Protein AF-A0A6B3G2I2-F1 (afdb_monomer_lite)

Foldseek 3Di:
DLVVLVVLLVVLVVVQVCCVPPPNHDDPVVSFVVVCVSVVVCVVVVNDPVSADPGPVRSVVVVVCCVPPPDDCDPVNCVVPPPVDDDQFDPDDDPVVSVVSNVVD

Structure (mmCIF, N/CA/C/O backbone):
data_AF-A0A6B3G2I2-F1
#
_entry.id   AF-A0A6B3G2I2-F1
#
loop_
_atom_site.group_PDB
_atom_site.id
_atom_site.type_symbol
_atom_site.label_atom_id
_atom_site.label_alt_id
_atom_site.label_comp_id
_atom_site.label_asym_id
_atom_site.label_entity_id
_atom_site.label_seq_id
_atom_site.pdbx_PDB_ins_code
_atom_site.Cartn_x
_atom_site.Cartn_y
_atom_site.Cartn_z
_atom_site.occupancy
_atom_site.B_iso_or_equiv
_atom_site.auth_seq_id
_atom_site.auth_comp_id
_atom_site.auth_asym_id
_atom_site.auth_atom_id
_atom_site.pdbx_PDB_model_num
ATOM 1 N N . PRO A 1 1 ? -8.780 -16.144 2.449 1.00 63.97 1 PRO A N 1
ATOM 2 C CA . PRO A 1 1 ? -7.598 -16.431 3.305 1.00 63.97 1 PRO A CA 1
ATOM 3 C C . PRO A 1 1 ? -6.945 -15.122 3.771 1.00 63.97 1 PRO A C 1
ATOM 5 O O . PRO A 1 1 ? -7.018 -14.152 3.022 1.00 63.97 1 PRO A O 1
ATOM 8 N N . ALA A 1 2 ? -6.319 -15.090 4.954 1.00 80.81 2 ALA A N 1
ATOM 9 C CA . ALA A 1 2 ? -5.791 -13.864 5.580 1.00 80.81 2 ALA A CA 1
ATOM 10 C C . ALA A 1 2 ? -4.870 -13.033 4.661 1.00 80.81 2 ALA A C 1
ATOM 12 O O . ALA A 1 2 ? -5.027 -11.820 4.562 1.00 80.81 2 ALA A O 1
ATOM 13 N N . ASN A 1 3 ? -3.996 -13.685 3.886 1.00 88.56 3 ASN A N 1
ATOM 14 C CA . ASN A 1 3 ? -3.090 -13.000 2.952 1.00 88.56 3 ASN A CA 1
ATOM 15 C C . ASN A 1 3 ? -3.836 -12.248 1.837 1.00 88.56 3 ASN A C 1
ATOM 17 O O . ASN A 1 3 ? -3.409 -11.180 1.414 1.00 88.56 3 ASN A O 1
ATOM 21 N N . TYR A 1 4 ? -4.967 -12.785 1.368 1.00 90.44 4 TYR A N 1
ATOM 22 C CA . TYR A 1 4 ? -5.781 -12.132 0.341 1.00 90.44 4 TYR A CA 1
ATOM 23 C C . TYR A 1 4 ? -6.481 -10.880 0.889 1.00 90.44 4 TYR A C 1
ATOM 25 O O . TYR A 1 4 ? -6.513 -9.847 0.223 1.00 90.44 4 TYR A O 1
ATOM 33 N N . ALA A 1 5 ? -6.968 -10.946 2.132 1.00 93.25 5 ALA A N 1
ATOM 34 C CA . ALA A 1 5 ? -7.527 -9.786 2.822 1.00 93.25 5 ALA A CA 1
ATOM 35 C C . ALA A 1 5 ? -6.460 -8.709 3.073 1.00 93.25 5 ALA A C 1
ATOM 37 O O . ALA A 1 5 ? -6.727 -7.532 2.854 1.00 93.25 5 ALA A O 1
ATOM 38 N N . TRP A 1 6 ? -5.233 -9.106 3.428 1.00 94.94 6 TRP A N 1
ATOM 39 C CA . TRP A 1 6 ? -4.111 -8.177 3.573 1.00 94.94 6 TRP A CA 1
ATOM 40 C C . TRP A 1 6 ? -3.794 -7.430 2.273 1.00 94.94 6 TRP A C 1
ATOM 42 O O . TRP A 1 6 ? -3.680 -6.207 2.290 1.00 94.94 6 TRP A O 1
ATOM 52 N N . VAL A 1 7 ? -3.721 -8.127 1.133 1.00 94.69 7 VAL A N 1
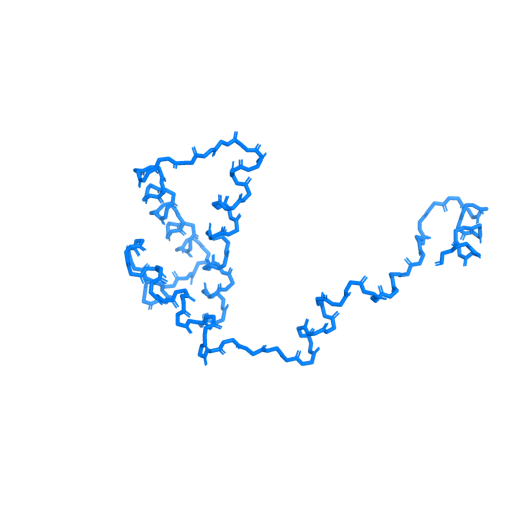ATOM 53 C CA . VAL A 1 7 ? -3.499 -7.476 -0.172 1.00 94.69 7 VAL A CA 1
ATOM 54 C C . VAL A 1 7 ? -4.563 -6.403 -0.423 1.00 94.69 7 VAL A C 1
ATOM 56 O O . VAL A 1 7 ? -4.224 -5.261 -0.733 1.00 94.69 7 VAL A O 1
ATOM 59 N N . HIS A 1 8 ? -5.839 -6.720 -0.197 1.00 96.25 8 HIS A N 1
ATOM 60 C CA . HIS A 1 8 ? -6.924 -5.739 -0.305 1.00 96.25 8 HIS A CA 1
ATOM 61 C C . HIS A 1 8 ? -6.783 -4.583 0.696 1.00 96.25 8 HIS A C 1
ATOM 63 O O . HIS A 1 8 ? -6.984 -3.421 0.338 1.00 96.25 8 HIS A O 1
ATOM 69 N N . ALA A 1 9 ? -6.388 -4.875 1.937 1.00 96.38 9 ALA A N 1
ATOM 70 C CA . ALA A 1 9 ? -6.175 -3.885 2.989 1.00 96.38 9 ALA A CA 1
ATOM 71 C C . ALA A 1 9 ? -5.092 -2.859 2.619 1.00 96.38 9 ALA A C 1
ATOM 73 O O . ALA A 1 9 ? -5.276 -1.673 2.887 1.00 96.38 9 ALA A O 1
ATOM 74 N N . THR A 1 10 ? -4.004 -3.278 1.955 1.00 95.94 10 THR A N 1
ATOM 75 C CA . THR A 1 10 ? -2.931 -2.363 1.514 1.00 95.94 10 THR A CA 1
ATOM 76 C C . THR A 1 10 ? -3.392 -1.326 0.487 1.00 95.94 10 THR A C 1
ATOM 78 O O . THR A 1 10 ? -2.830 -0.232 0.423 1.00 95.94 10 THR A O 1
ATOM 81 N N . GLY A 1 11 ? -4.442 -1.618 -0.286 1.00 96.06 11 GLY A N 1
ATOM 82 C CA . GLY A 1 11 ? -4.936 -0.703 -1.312 1.00 96.06 11 GLY A CA 1
ATOM 83 C C . GLY A 1 11 ? -5.570 0.573 -0.748 1.00 96.06 11 GLY A C 1
ATOM 84 O O . GLY A 1 11 ? -5.455 1.627 -1.369 1.00 96.06 11 GLY A O 1
ATOM 85 N N . PHE A 1 12 ? -6.159 0.527 0.451 1.00 96.25 12 PHE A N 1
ATOM 86 C CA . PHE A 1 12 ? -6.766 1.701 1.086 1.00 96.25 12 PHE A CA 1
ATOM 87 C C . PHE A 1 12 ? -5.752 2.826 1.400 1.00 96.25 12 PHE A C 1
AT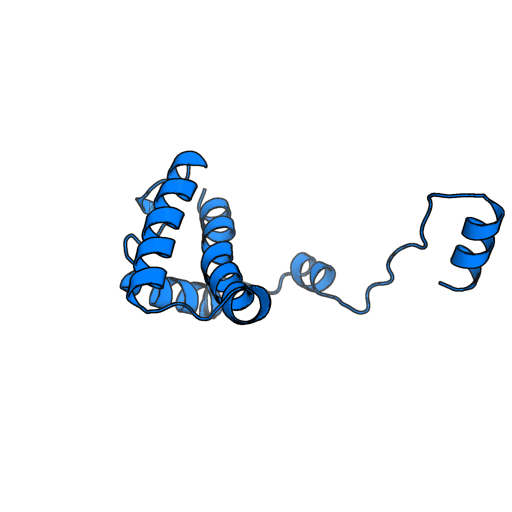OM 89 O O . PHE A 1 12 ? -5.941 3.944 0.906 1.00 96.25 12 PHE A O 1
ATOM 96 N N . PRO A 1 13 ? -4.651 2.587 2.149 1.00 95.38 13 PRO A N 1
ATOM 97 C CA . PRO A 1 13 ? -3.647 3.619 2.402 1.00 95.38 13 PRO A CA 1
ATOM 98 C C . PRO A 1 13 ? -2.919 4.054 1.124 1.00 95.38 13 PRO A C 1
ATOM 100 O O . PRO A 1 13 ? -2.589 5.233 0.995 1.00 95.38 13 PRO A O 1
ATOM 103 N N . VAL A 1 14 ? -2.722 3.153 0.150 1.00 95.31 14 VAL A N 1
ATOM 104 C CA . VAL A 1 14 ? -2.165 3.509 -1.168 1.00 95.31 14 VAL A CA 1
ATOM 105 C C . VAL A 1 14 ? -3.086 4.481 -1.904 1.00 95.31 14 VAL A C 1
ATOM 107 O O . VAL A 1 14 ? -2.619 5.506 -2.398 1.00 95.31 14 VAL A O 1
ATOM 110 N N . TYR A 1 15 ? -4.394 4.216 -1.933 1.00 94.06 15 TYR A N 1
ATOM 111 C CA . TYR A 1 15 ? -5.369 5.103 -2.563 1.00 94.06 15 TYR A CA 1
ATOM 112 C C . TYR A 1 15 ? -5.423 6.463 -1.865 1.00 94.06 15 TYR A C 1
ATOM 114 O O . TYR A 1 15 ? -5.389 7.501 -2.526 1.00 94.06 15 TYR A O 1
ATOM 122 N N . GLN A 1 16 ? -5.438 6.477 -0.528 1.00 93.44 16 GLN A N 1
ATOM 123 C CA . GLN A 1 16 ? -5.390 7.717 0.242 1.00 93.44 16 GLN A CA 1
ATOM 124 C C . GLN A 1 16 ? -4.123 8.527 -0.073 1.00 93.44 16 GLN A C 1
ATOM 126 O O . GLN A 1 16 ? -4.197 9.747 -0.240 1.00 93.44 16 GLN A O 1
ATOM 131 N N . HIS A 1 17 ? -2.966 7.866 -0.160 1.00 94.19 17 HIS A N 1
ATOM 132 C CA . HIS A 1 17 ? -1.703 8.509 -0.500 1.00 94.19 17 HIS A CA 1
ATOM 133 C C . HIS A 1 17 ? -1.739 9.077 -1.924 1.00 94.19 17 HIS A C 1
ATOM 135 O O . HIS A 1 17 ? -1.491 10.266 -2.111 1.00 94.19 17 HIS A O 1
ATOM 141 N N . ALA A 1 18 ? -2.133 8.271 -2.911 1.00 94.75 18 ALA A N 1
ATOM 142 C CA . ALA A 1 18 ? -2.221 8.674 -4.311 1.00 94.75 18 ALA A CA 1
ATOM 143 C C . ALA A 1 18 ? -3.200 9.838 -4.525 1.00 94.75 18 ALA A C 1
ATOM 145 O O . ALA A 1 18 ? -2.883 10.784 -5.245 1.00 94.75 18 ALA A O 1
ATOM 146 N N . ALA A 1 19 ? -4.356 9.826 -3.854 1.00 94.31 19 ALA A N 1
ATOM 147 C CA . ALA A 1 19 ? -5.357 10.881 -3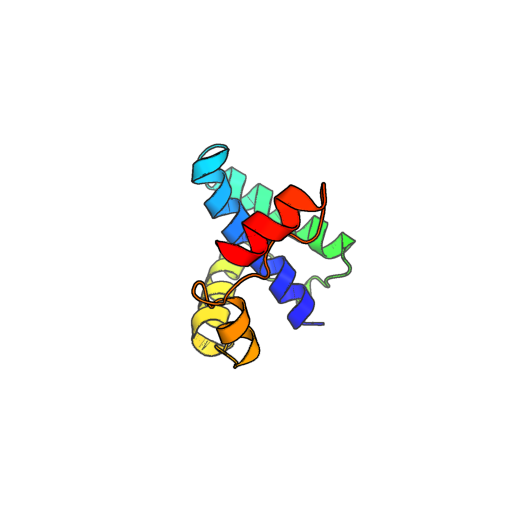.972 1.00 94.31 19 ALA A CA 1
ATOM 148 C C . ALA A 1 19 ? -4.806 12.266 -3.600 1.00 94.31 19 ALA A C 1
ATOM 150 O O . ALA A 1 19 ? -5.193 13.250 -4.227 1.00 94.31 19 ALA A O 1
ATOM 151 N N . ARG A 1 20 ? -3.866 12.356 -2.647 1.00 93.00 20 ARG A N 1
ATOM 152 C CA . ARG A 1 20 ? -3.227 13.630 -2.262 1.00 93.00 20 ARG A CA 1
ATOM 153 C C . ARG A 1 20 ? -2.421 14.259 -3.399 1.00 93.00 20 ARG A C 1
ATOM 155 O O . ARG A 1 20 ? -2.349 15.481 -3.456 1.00 93.00 20 ARG A O 1
ATOM 162 N N . TYR A 1 21 ? -1.844 13.442 -4.279 1.00 95.19 21 TYR A N 1
ATOM 163 C CA . TYR A 1 21 ? -0.989 13.902 -5.378 1.00 95.19 21 TYR A CA 1
ATOM 164 C C . TYR A 1 21 ? -1.717 13.964 -6.721 1.00 95.19 21 TYR A C 1
ATOM 166 O O . TYR A 1 21 ? -1.421 14.833 -7.533 1.00 95.19 21 TYR A O 1
ATOM 174 N N . LEU A 1 22 ? -2.651 13.042 -6.961 1.00 95.81 22 LEU A N 1
ATOM 175 C CA . LEU A 1 22 ? -3.253 12.833 -8.279 1.00 95.81 22 LEU A CA 1
ATOM 176 C C . LEU A 1 22 ? -4.688 13.358 -8.394 1.00 95.81 22 LEU A C 1
ATOM 178 O O . LEU A 1 22 ? -5.191 13.484 -9.507 1.00 95.81 22 LEU A O 1
ATOM 182 N N . ILE A 1 23 ? -5.369 13.631 -7.273 1.00 92.12 23 ILE A N 1
ATOM 183 C CA . ILE A 1 23 ? -6.788 14.021 -7.271 1.00 92.12 23 ILE A CA 1
ATOM 184 C C . ILE A 1 23 ? -7.014 15.250 -6.383 1.00 92.12 23 ILE A C 1
ATOM 186 O O . ILE A 1 23 ? -7.101 16.371 -6.875 1.00 92.12 23 ILE A O 1
ATOM 190 N N . ARG A 1 24 ? -7.164 15.038 -5.072 1.00 91.25 24 ARG A N 1
ATOM 191 C CA . ARG A 1 24 ? -7.300 16.060 -4.030 1.00 91.25 24 ARG A CA 1
ATOM 192 C C . ARG A 1 24 ? -7.174 15.422 -2.640 1.00 91.25 24 ARG A C 1
ATOM 194 O O . ARG A 1 24 ? -7.559 14.261 -2.470 1.00 91.25 24 ARG A O 1
ATOM 201 N N . PRO A 1 25 ? -6.742 16.180 -1.618 1.00 91.81 25 PRO A N 1
ATOM 202 C CA . PRO A 1 25 ? -6.843 15.749 -0.228 1.00 91.81 25 PRO A CA 1
ATOM 203 C C . PRO A 1 25 ? -8.294 15.432 0.168 1.00 91.81 25 PRO A C 1
ATOM 205 O O . PRO A 1 25 ? -9.220 16.158 -0.200 1.00 91.81 25 PRO A O 1
ATOM 208 N N . MET A 1 26 ? -8.487 14.356 0.932 1.00 91.88 26 MET A N 1
ATOM 209 C CA . MET A 1 26 ? -9.798 13.956 1.447 1.00 91.88 26 MET A CA 1
ATOM 210 C C . MET A 1 26 ? -10.059 14.554 2.825 1.00 91.88 26 MET A C 1
ATOM 212 O O . MET A 1 26 ? -9.165 14.646 3.664 1.00 91.88 26 MET A O 1
ATOM 216 N N . THR A 1 27 ? -11.314 14.911 3.068 1.00 94.81 27 THR A N 1
ATOM 217 C CA . THR A 1 27 ? -11.808 15.215 4.414 1.00 94.81 27 THR A CA 1
ATOM 218 C C . THR A 1 27 ? -11.968 13.928 5.238 1.00 94.81 27 THR A C 1
ATOM 220 O O . THR A 1 27 ? -12.181 12.858 4.661 1.00 94.81 27 THR A O 1
ATOM 223 N N . PRO A 1 28 ? -11.990 14.008 6.581 1.00 93.62 28 PRO A N 1
ATOM 224 C CA . PRO A 1 28 ? -12.229 12.837 7.432 1.00 93.62 28 PRO A CA 1
ATOM 225 C C . PRO A 1 28 ? -13.566 12.122 7.169 1.00 93.62 28 PRO A C 1
ATOM 227 O O . PRO A 1 28 ? -13.707 10.933 7.447 1.00 93.62 28 PRO A O 1
ATOM 230 N N . ALA A 1 29 ? -14.577 12.833 6.660 1.00 95.56 29 ALA A N 1
ATOM 231 C CA . ALA A 1 29 ? -15.856 12.232 6.286 1.00 95.56 29 ALA A CA 1
ATOM 232 C C . ALA A 1 29 ? -15.741 11.417 4.987 1.00 95.56 29 ALA A C 1
ATOM 234 O O . ALA A 1 29 ? -16.264 10.309 4.903 1.00 95.56 29 ALA A O 1
ATOM 235 N N . GLN A 1 30 ? -15.010 11.939 3.996 1.00 95.06 30 GLN A N 1
ATOM 236 C CA . GLN A 1 30 ? -14.733 11.228 2.744 1.00 95.06 30 GLN A CA 1
ATOM 237 C C . GLN A 1 30 ? -13.862 9.996 2.972 1.00 95.06 30 GLN A C 1
ATOM 239 O O . GLN A 1 30 ? -14.086 8.976 2.339 1.00 95.06 30 GLN A O 1
ATOM 244 N N . GLU A 1 31 ? -12.907 10.068 3.896 1.00 94.75 31 GLU A N 1
ATOM 245 C CA . GLU A 1 31 ? -12.062 8.930 4.252 1.00 94.75 31 GLU A CA 1
ATOM 246 C C . GLU A 1 31 ? -12.880 7.776 4.861 1.00 94.75 31 GLU A C 1
ATOM 248 O O . GLU A 1 31 ? -12.702 6.620 4.482 1.00 94.75 31 GLU A O 1
ATOM 253 N N . ARG A 1 32 ? -13.841 8.090 5.742 1.00 95.94 32 ARG A N 1
ATOM 254 C CA . ARG A 1 32 ? -14.789 7.102 6.286 1.00 95.94 32 ARG A CA 1
ATOM 255 C C . ARG A 1 32 ? -15.691 6.503 5.215 1.00 95.94 32 ARG A C 1
ATOM 257 O O . ARG A 1 32 ? -15.893 5.293 5.207 1.00 95.94 32 ARG A O 1
ATOM 264 N N . ALA A 1 33 ? -16.217 7.339 4.319 1.00 96.06 33 ALA A N 1
ATOM 265 C CA . ALA A 1 33 ? -17.036 6.877 3.202 1.00 96.06 33 ALA A CA 1
ATOM 266 C C . ALA A 1 33 ? -16.238 5.938 2.285 1.00 96.06 33 ALA A C 1
ATOM 268 O O . ALA A 1 33 ? -16.692 4.835 1.994 1.00 96.06 33 ALA A O 1
ATOM 269 N N . LEU A 1 34 ? -15.007 6.326 1.938 1.00 95.50 34 LEU A N 1
ATOM 270 C CA . LEU A 1 34 ? -14.088 5.505 1.158 1.00 95.50 34 LEU A CA 1
ATOM 271 C C . LEU A 1 34 ? -13.823 4.162 1.842 1.00 95.50 34 LEU A C 1
ATOM 273 O O . LEU A 1 34 ? -13.850 3.134 1.177 1.00 95.50 34 LEU A O 1
ATOM 277 N N . TYR A 1 35 ? -13.577 4.143 3.155 1.00 97.31 35 TYR A N 1
ATOM 278 C CA . TYR A 1 35 ? -13.337 2.889 3.868 1.00 97.31 35 TYR A CA 1
ATOM 279 C C . TYR A 1 35 ? -14.569 1.972 3.854 1.00 97.31 35 TYR A C 1
ATOM 281 O O . TYR A 1 35 ? -14.448 0.772 3.612 1.00 97.31 35 TYR A O 1
ATOM 289 N N . ALA A 1 36 ? -15.768 2.530 4.037 1.00 97.19 36 ALA A N 1
ATOM 290 C CA . ALA A 1 36 ? -17.013 1.770 3.947 1.00 97.19 36 ALA A CA 1
ATOM 291 C C . ALA A 1 36 ? -17.227 1.168 2.544 1.00 97.19 36 ALA A C 1
ATOM 293 O O . ALA A 1 36 ? -17.609 0.001 2.426 1.00 97.19 36 ALA A O 1
ATOM 294 N N . GLU A 1 37 ? -16.933 1.929 1.486 1.00 96.56 37 GLU A N 1
ATOM 295 C CA . GLU A 1 37 ? -16.915 1.431 0.104 1.00 96.56 37 GLU A CA 1
ATOM 296 C C . GLU A 1 37 ? -15.846 0.344 -0.082 1.00 96.56 37 GLU A C 1
ATOM 298 O O . GLU A 1 37 ? -16.104 -0.685 -0.704 1.00 96.56 37 GLU A O 1
ATOM 303 N N . TRP A 1 38 ? -14.672 0.507 0.531 1.00 97.19 38 TRP A N 1
ATOM 304 C CA . TRP A 1 38 ? -13.586 -0.472 0.480 1.00 97.19 38 TRP A CA 1
ATOM 305 C C . TRP A 1 38 ? -13.994 -1.830 1.061 1.00 97.19 38 TRP A C 1
ATOM 307 O O . TRP A 1 38 ? -13.654 -2.876 0.499 1.00 97.19 38 TRP A O 1
ATOM 317 N N . LEU A 1 39 ? -14.771 -1.835 2.150 1.00 97.38 39 LEU A N 1
ATOM 318 C CA . LEU A 1 39 ? -15.357 -3.054 2.716 1.00 97.38 39 LEU A CA 1
ATOM 319 C C . LEU A 1 39 ? -16.392 -3.684 1.774 1.00 97.38 39 LEU A C 1
ATOM 321 O O . LEU A 1 39 ? -16.441 -4.906 1.643 1.00 97.38 39 LEU A O 1
ATOM 325 N N . GLN A 1 40 ? -17.199 -2.873 1.078 1.00 97.25 40 GLN A N 1
ATOM 326 C CA . GLN A 1 40 ? -18.140 -3.384 0.073 1.00 97.25 40 GLN A CA 1
ATOM 327 C C . GLN A 1 40 ? -17.410 -4.054 -1.095 1.00 97.25 40 GLN A C 1
ATOM 329 O O . GLN A 1 40 ? -17.774 -5.166 -1.477 1.00 97.25 40 GLN A O 1
ATOM 334 N N . VAL A 1 41 ? -16.351 -3.427 -1.615 1.00 96.69 41 VAL A N 1
ATOM 335 C CA . VAL A 1 41 ? -15.498 -4.022 -2.656 1.00 96.69 41 VAL A CA 1
ATOM 336 C C . VAL A 1 41 ? -14.872 -5.323 -2.155 1.00 96.69 41 VAL A C 1
ATOM 338 O O . VAL A 1 41 ? -14.904 -6.325 -2.865 1.00 96.69 41 VAL A O 1
ATOM 341 N N . GLY A 1 42 ? -14.380 -5.351 -0.914 1.00 96.19 42 GLY A N 1
ATOM 342 C CA . GLY A 1 42 ? -13.823 -6.562 -0.311 1.00 96.19 42 GLY A CA 1
ATOM 343 C C . GLY A 1 42 ? -14.820 -7.725 -0.287 1.00 96.19 42 GLY A C 1
ATOM 344 O O . GLY A 1 42 ? -14.476 -8.836 -0.689 1.00 96.19 42 GLY A O 1
ATOM 345 N N . ARG A 1 43 ? -16.081 -7.465 0.086 1.00 95.62 43 ARG A N 1
ATOM 346 C CA . ARG A 1 43 ? -17.151 -8.477 0.056 1.00 95.62 43 ARG A CA 1
ATOM 347 C C . ARG A 1 43 ? -17.417 -9.013 -1.350 1.00 95.62 43 ARG A C 1
ATOM 349 O O . ARG A 1 43 ? -17.580 -10.219 -1.512 1.00 95.62 43 ARG A O 1
ATOM 356 N N . ILE A 1 44 ? -17.414 -8.147 -2.367 1.00 96.50 44 ILE A N 1
ATOM 357 C CA . ILE A 1 44 ? -17.557 -8.558 -3.777 1.00 96.50 44 ILE A CA 1
ATOM 358 C C . ILE A 1 44 ? -16.394 -9.466 -4.202 1.00 96.50 44 ILE A C 1
ATOM 360 O O . ILE A 1 44 ? -16.600 -10.433 -4.930 1.00 96.50 44 ILE A O 1
ATOM 364 N N . LEU A 1 45 ? -15.185 -9.198 -3.704 1.00 94.62 45 LEU A N 1
ATOM 365 C CA . LEU A 1 45 ? -13.992 -10.015 -3.938 1.00 94.62 45 LEU A CA 1
ATOM 366 C C . LEU A 1 45 ? -13.946 -11.303 -3.087 1.00 94.62 45 LEU A C 1
ATOM 368 O O . LEU A 1 45 ? -12.978 -12.056 -3.167 1.00 94.62 45 LEU A O 1
ATOM 372 N N . GLY A 1 46 ? -14.975 -11.584 -2.280 1.00 94.75 46 GLY A N 1
ATOM 373 C CA . GLY A 1 46 ? -15.052 -12.786 -1.444 1.00 94.75 46 GLY A CA 1
ATOM 374 C C . GLY A 1 46 ? -14.238 -12.716 -0.147 1.00 94.75 46 GLY A C 1
ATOM 375 O O . GLY A 1 46 ? -13.932 -13.752 0.446 1.00 94.75 46 GLY A O 1
ATOM 376 N N . ILE A 1 47 ? -13.870 -11.515 0.306 1.00 95.00 47 ILE A N 1
ATOM 377 C CA . ILE A 1 47 ? -13.257 -11.297 1.622 1.00 95.00 47 ILE A CA 1
ATOM 378 C C . ILE A 1 47 ? -14.364 -11.312 2.678 1.00 95.00 47 ILE A C 1
ATOM 380 O O . ILE A 1 47 ? -15.370 -10.615 2.542 1.00 95.00 47 ILE A O 1
ATOM 384 N N . HIS A 1 48 ? -14.190 -12.117 3.729 1.00 92.44 48 HIS A N 1
ATOM 385 C CA . HIS A 1 48 ? -15.164 -12.184 4.816 1.00 92.44 48 HIS A CA 1
ATOM 386 C C . HIS A 1 48 ? -15.022 -10.965 5.724 1.00 92.44 48 HIS A C 1
ATOM 388 O O . HIS A 1 48 ? -13.906 -10.516 5.976 1.00 92.44 48 HIS A O 1
ATOM 394 N N . ASP A 1 49 ? -16.127 -10.503 6.312 1.00 92.25 49 ASP A N 1
ATOM 395 C CA . ASP A 1 49 ? -16.095 -9.366 7.240 1.00 92.25 49 ASP A CA 1
ATOM 396 C C . ASP A 1 49 ? -15.137 -9.617 8.423 1.00 92.25 49 ASP A C 1
ATOM 398 O O . ASP A 1 49 ? -14.403 -8.7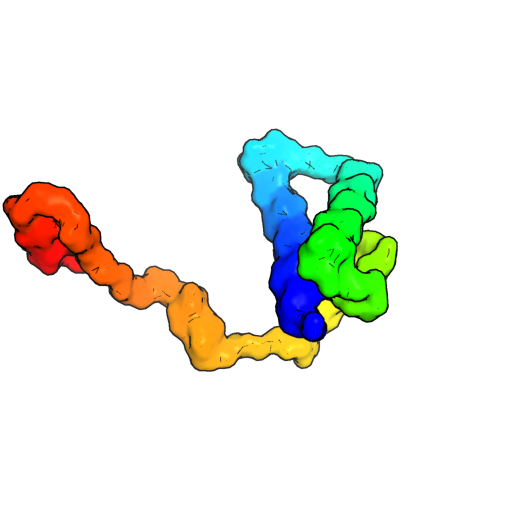27 8.826 1.00 92.25 49 ASP A O 1
ATOM 402 N N . ARG A 1 50 ? -15.028 -10.856 8.922 1.00 92.06 50 ARG A N 1
ATOM 403 C CA . ARG A 1 50 ? -14.072 -11.204 9.996 1.00 92.06 50 ARG A CA 1
ATOM 404 C C . ARG A 1 50 ? -12.593 -11.025 9.626 1.00 92.06 50 ARG A C 1
ATOM 406 O O . ARG A 1 50 ? -11.758 -10.995 10.522 1.00 92.06 50 ARG A O 1
ATOM 413 N N . ASP A 1 51 ? -12.273 -10.979 8.333 1.00 93.81 51 ASP A N 1
ATOM 414 C CA . ASP A 1 51 ? -10.899 -10.877 7.838 1.00 93.81 51 ASP A CA 1
ATOM 415 C C . ASP A 1 51 ? -10.456 -9.403 7.693 1.00 93.81 51 ASP A C 1
ATOM 417 O O . ASP A 1 51 ? -9.310 -9.145 7.330 1.00 93.81 51 ASP A O 1
ATOM 421 N N . MET A 1 52 ? -11.346 -8.437 7.963 1.00 94.88 52 MET A N 1
ATOM 422 C CA . MET A 1 52 ? -11.089 -6.999 7.851 1.00 94.88 52 MET A CA 1
ATOM 423 C C . MET A 1 52 ? -11.586 -6.241 9.094 1.00 94.88 52 MET A C 1
ATOM 425 O O . MET A 1 52 ? -12.654 -6.558 9.620 1.00 94.88 52 MET A O 1
ATOM 429 N N . PRO A 1 53 ? -10.874 -5.194 9.547 1.00 97.12 53 PRO A N 1
ATOM 430 C CA . PRO A 1 53 ? -11.422 -4.238 10.508 1.00 97.12 53 PRO A CA 1
ATOM 431 C C . PRO A 1 53 ? -12.726 -3.632 9.972 1.00 97.12 53 PRO A C 1
ATOM 433 O O . PRO A 1 53 ? -12.843 -3.374 8.777 1.00 97.12 53 PRO A O 1
ATOM 436 N N . GLN A 1 54 ? -13.732 -3.438 10.822 1.00 96.56 54 GLN A N 1
ATOM 437 C CA . GLN A 1 54 ? -15.061 -3.014 10.355 1.00 96.56 54 GLN A CA 1
ATOM 438 C C . GLN A 1 54 ? -15.233 -1.495 10.381 1.00 96.56 54 GLN A C 1
ATOM 440 O O . GLN A 1 54 ? -16.193 -0.957 9.829 1.00 96.56 54 GLN A O 1
ATOM 445 N N . THR A 1 55 ? -14.273 -0.788 10.974 1.00 96.19 55 THR A N 1
ATOM 446 C CA . THR A 1 55 ? -14.221 0.673 11.014 1.00 96.19 55 THR A CA 1
ATOM 447 C C . THR A 1 55 ? -12.829 1.185 10.668 1.00 96.19 55 THR A C 1
ATOM 449 O O . THR A 1 55 ? -11.827 0.481 10.810 1.00 96.19 55 THR A O 1
ATOM 452 N N . ILE A 1 56 ? -12.752 2.445 10.234 1.00 95.38 56 ILE A N 1
ATOM 453 C CA . ILE A 1 56 ? -11.461 3.071 9.942 1.00 95.38 56 ILE A CA 1
ATOM 454 C C . ILE A 1 56 ? -10.634 3.276 11.220 1.00 95.38 56 ILE A C 1
ATOM 456 O O . ILE A 1 56 ? -9.405 3.197 11.204 1.00 95.38 56 ILE A O 1
ATOM 460 N N . GLU A 1 57 ? -11.308 3.503 12.346 1.00 95.69 57 GLU A N 1
ATOM 461 C CA . GLU A 1 57 ? -10.691 3.643 13.658 1.00 95.69 57 GLU A CA 1
ATOM 462 C C . GLU A 1 57 ? -10.024 2.335 14.123 1.00 95.69 57 GLU A C 1
ATOM 464 O O . GLU A 1 57 ? -8.972 2.392 14.755 1.00 95.69 57 GLU A O 1
ATOM 469 N N . GLU A 1 58 ? -10.569 1.169 13.759 1.00 97.31 58 GLU A N 1
ATOM 470 C CA . GLU A 1 58 ? -9.936 -0.144 13.973 1.00 97.31 58 GLU A CA 1
ATOM 471 C C . GLU A 1 58 ? -8.862 -0.461 12.922 1.00 97.31 58 GLU A C 1
ATOM 473 O O . GLU A 1 58 ? -7.869 -1.134 13.218 1.00 97.31 58 GLU A O 1
ATOM 478 N N . PHE A 1 59 ? -9.033 0.043 11.697 1.00 97.00 59 PHE A N 1
ATOM 479 C CA . PHE A 1 59 ? -8.110 -0.201 10.594 1.00 97.00 59 PHE A CA 1
ATOM 480 C C . PHE A 1 59 ? -6.703 0.316 10.872 1.00 97.00 59 PHE A C 1
ATOM 482 O O . PHE A 1 59 ? -5.729 -0.403 10.659 1.00 97.00 59 PHE A O 1
ATOM 489 N N . TRP A 1 60 ? -6.569 1.553 11.351 1.00 96.12 60 TRP A N 1
ATOM 490 C CA . TRP A 1 60 ? -5.251 2.154 11.545 1.00 96.12 60 TRP A CA 1
ATOM 491 C C . TRP A 1 60 ? -4.391 1.443 12.609 1.00 96.12 60 TRP A C 1
ATOM 493 O O . TRP A 1 60 ? -3.200 1.243 12.352 1.00 96.12 60 TRP A O 1
ATOM 503 N N . PRO A 1 61 ? -4.927 1.034 13.776 1.00 97.69 61 PRO A N 1
ATOM 504 C CA . PRO A 1 61 ? -4.230 0.148 14.707 1.00 97.69 61 PRO A CA 1
ATOM 505 C C . PRO A 1 61 ? -3.828 -1.190 14.080 1.00 97.69 61 PRO A C 1
ATOM 507 O O . PRO A 1 61 ? -2.672 -1.589 14.208 1.00 97.69 61 PRO A O 1
ATOM 510 N N . TYR A 1 62 ? -4.746 -1.846 13.361 1.00 96.25 62 TYR A N 1
ATOM 511 C CA . TYR A 1 62 ? -4.465 -3.101 12.658 1.00 96.25 62 TYR A CA 1
ATOM 512 C C . TYR A 1 62 ? -3.317 -2.947 11.650 1.00 96.25 62 TYR A C 1
ATOM 514 O O . TYR A 1 62 ? -2.361 -3.717 11.680 1.00 96.25 62 TYR A O 1
ATOM 522 N N . TRP A 1 63 ? -3.366 -1.907 10.814 1.00 96.31 63 TRP A N 1
ATOM 523 C CA . TRP A 1 63 ? -2.339 -1.589 9.824 1.00 96.31 63 TRP A CA 1
ATOM 524 C C . TRP A 1 63 ? -0.962 -1.422 10.467 1.00 96.31 63 TRP A C 1
ATOM 526 O O . TRP A 1 63 ? 0.008 -2.040 10.039 1.00 96.31 63 TRP A O 1
ATOM 536 N N . LYS A 1 64 ? -0.877 -0.617 11.533 1.00 96.94 64 LYS A N 1
ATOM 537 C CA . LYS A 1 64 ? 0.381 -0.384 12.2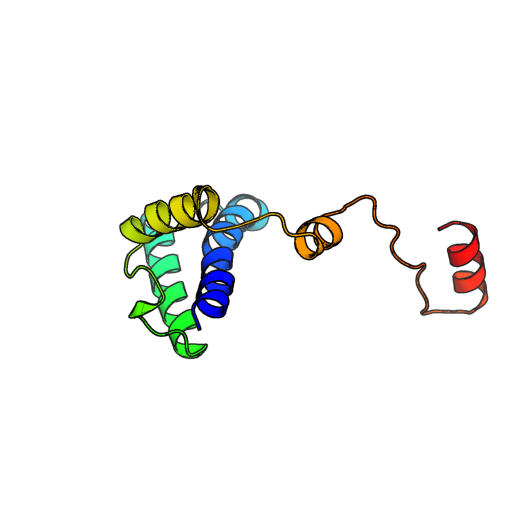55 1.00 96.94 64 LYS A CA 1
ATOM 538 C C . LYS A 1 64 ? 0.933 -1.667 12.862 1.00 96.94 64 LYS A C 1
ATOM 540 O O . LYS A 1 64 ? 2.133 -1.891 12.759 1.00 96.94 64 LYS A O 1
ATOM 545 N N . LYS A 1 65 ? 0.072 -2.505 13.449 1.00 96.94 65 LYS A N 1
ATOM 546 C CA . LYS A 1 65 ? 0.475 -3.809 13.983 1.00 96.94 65 LYS A CA 1
ATOM 547 C C . LYS A 1 65 ? 1.029 -4.706 12.876 1.00 96.94 65 LYS A C 1
ATOM 549 O O . LYS A 1 65 ? 2.133 -5.213 13.016 1.00 96.94 65 LYS A O 1
ATOM 554 N N . MET A 1 66 ? 0.310 -4.844 11.761 1.00 95.56 66 MET A N 1
ATOM 555 C CA . MET A 1 66 ? 0.764 -5.650 10.623 1.00 95.56 66 MET A CA 1
ATOM 556 C C . MET A 1 66 ? 2.146 -5.205 10.133 1.00 95.56 66 MET A C 1
ATOM 558 O O . MET A 1 66 ? 3.018 -6.045 9.937 1.00 95.56 66 MET A O 1
ATOM 562 N N . LEU A 1 67 ? 2.362 -3.891 9.986 1.00 94.69 67 LEU A N 1
ATOM 563 C CA . LEU A 1 67 ? 3.648 -3.337 9.555 1.00 94.69 67 LEU A CA 1
ATOM 564 C C . LEU A 1 67 ? 4.785 -3.554 10.566 1.00 94.69 67 LEU A C 1
ATOM 566 O O . LEU A 1 67 ? 5.934 -3.690 10.155 1.00 94.69 67 LEU A O 1
ATOM 570 N N . ALA A 1 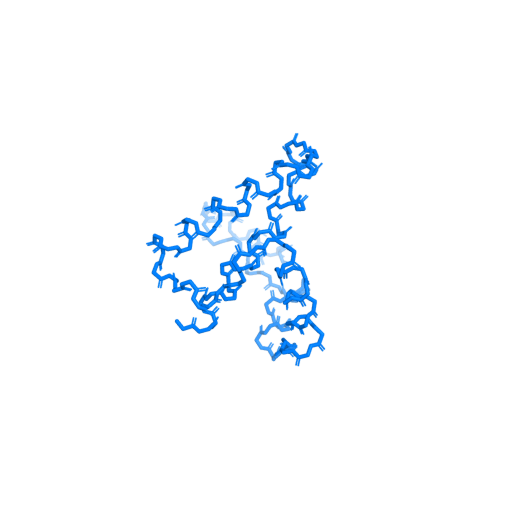68 ? 4.482 -3.512 11.864 1.00 96.00 68 ALA A N 1
ATOM 571 C CA . ALA A 1 68 ? 5.486 -3.567 12.922 1.00 96.00 68 ALA A CA 1
ATOM 572 C C . ALA A 1 68 ? 5.840 -4.995 13.356 1.00 96.00 68 ALA A C 1
ATOM 574 O O . ALA A 1 68 ? 6.970 -5.230 13.778 1.00 96.00 68 ALA A O 1
ATOM 575 N N . GLU A 1 69 ? 4.881 -5.919 13.296 1.00 96.25 69 GLU A N 1
ATOM 576 C CA . GLU A 1 69 ? 4.980 -7.219 13.969 1.00 96.25 69 GLU A CA 1
ATOM 577 C C . GLU A 1 69 ? 4.838 -8.420 13.029 1.00 96.25 69 GLU A C 1
ATOM 579 O O . GLU A 1 69 ? 5.359 -9.482 13.350 1.00 96.25 69 GLU A O 1
ATOM 584 N N . GLU A 1 70 ? 4.145 -8.284 11.893 1.00 93.19 70 GLU A N 1
ATOM 585 C CA . GLU A 1 70 ? 3.708 -9.450 11.104 1.00 93.19 70 GLU A CA 1
ATOM 586 C C . GLU A 1 70 ? 4.375 -9.534 9.724 1.00 93.19 70 GLU A C 1
ATOM 588 O O . GLU A 1 70 ? 4.647 -10.628 9.232 1.00 93.19 70 GLU A O 1
ATOM 593 N N . ILE A 1 71 ? 4.618 -8.399 9.053 1.00 92.56 71 ILE A N 1
ATOM 594 C CA . ILE A 1 71 ? 5.267 -8.419 7.737 1.00 92.56 71 ILE A CA 1
ATOM 595 C C . ILE A 1 71 ? 6.781 -8.574 7.862 1.00 92.56 71 ILE A C 1
ATOM 597 O O . ILE A 1 71 ? 7.441 -7.918 8.666 1.00 92.56 71 ILE A O 1
ATOM 601 N N . GLU A 1 72 ? 7.349 -9.385 6.977 1.00 93.06 72 GLU A N 1
ATOM 602 C CA . GLU A 1 72 ? 8.785 -9.621 6.921 1.00 93.06 72 GLU A CA 1
ATOM 603 C C . GLU A 1 72 ? 9.347 -9.308 5.533 1.00 93.06 72 GLU A C 1
ATOM 605 O O . GLU A 1 72 ? 8.752 -9.618 4.495 1.00 93.06 72 GLU A O 1
ATOM 610 N N . ALA A 1 73 ? 10.553 -8.740 5.508 1.00 92.44 73 ALA A N 1
ATOM 611 C CA . ALA A 1 73 ? 11.333 -8.569 4.289 1.00 92.44 73 ALA A CA 1
ATOM 612 C C . ALA A 1 73 ? 11.978 -9.906 3.885 1.00 92.44 73 ALA A C 1
ATOM 614 O O . ALA A 1 73 ? 13.179 -10.130 4.080 1.00 92.44 73 ALA A O 1
ATOM 615 N N . THR A 1 74 ? 11.150 -10.802 3.346 1.00 93.56 74 THR A N 1
ATOM 616 C CA . THR A 1 74 ? 11.578 -12.084 2.769 1.00 93.56 74 THR A CA 1
ATOM 617 C C . THR A 1 74 ? 12.498 -11.871 1.565 1.00 93.56 74 THR A C 1
ATOM 619 O O . THR A 1 74 ? 12.528 -10.786 0.982 1.00 93.56 74 THR A O 1
ATOM 622 N N . THR A 1 75 ? 13.229 -12.910 1.152 1.00 94.50 75 THR A N 1
ATOM 623 C CA . THR A 1 75 ? 14.085 -12.863 -0.047 1.00 94.50 75 THR A CA 1
ATOM 624 C C . THR A 1 75 ? 13.312 -12.400 -1.280 1.00 94.50 75 THR A C 1
ATOM 626 O O . THR A 1 75 ? 13.745 -11.475 -1.954 1.00 94.50 75 THR A O 1
ATOM 629 N N . VAL A 1 76 ? 12.119 -12.962 -1.505 1.00 92.88 76 VAL A N 1
ATOM 630 C CA . VAL A 1 76 ? 11.263 -12.599 -2.644 1.00 92.88 76 VAL A CA 1
ATOM 631 C C . VAL A 1 76 ? 10.859 -11.128 -2.585 1.00 92.88 76 VAL A C 1
ATOM 633 O O . VAL A 1 76 ? 10.911 -10.441 -3.595 1.00 92.88 76 VAL A O 1
ATOM 636 N N . VAL A 1 77 ? 10.479 -10.615 -1.409 1.00 91.62 77 VAL A N 1
ATOM 637 C CA . VAL A 1 77 ? 10.136 -9.191 -1.269 1.00 91.62 77 VAL A CA 1
ATOM 638 C C . VAL A 1 77 ? 11.345 -8.316 -1.575 1.00 91.62 77 VAL A C 1
ATOM 640 O O . VAL A 1 77 ? 11.191 -7.347 -2.305 1.00 91.62 77 VAL A O 1
ATOM 643 N N . ARG A 1 78 ? 12.532 -8.657 -1.058 1.00 93.38 78 ARG A N 1
ATOM 644 C CA . ARG A 1 78 ? 13.762 -7.890 -1.307 1.00 93.38 78 ARG A CA 1
ATOM 645 C C . ARG A 1 78 ? 14.108 -7.836 -2.786 1.00 93.38 78 ARG A C 1
ATOM 647 O O . ARG A 1 78 ? 14.417 -6.757 -3.258 1.00 93.38 78 ARG A O 1
ATOM 654 N N . GLU A 1 79 ? 13.997 -8.955 -3.495 1.00 92.38 79 GLU A N 1
ATOM 655 C CA . GLU A 1 79 ? 14.175 -8.998 -4.950 1.00 92.38 79 GLU A CA 1
ATOM 656 C C . GLU A 1 79 ? 13.125 -8.140 -5.669 1.00 92.38 79 GLU A C 1
ATOM 658 O O . GLU A 1 79 ? 13.466 -7.366 -6.552 1.00 92.38 79 GLU A O 1
ATOM 663 N N . LEU A 1 80 ? 11.852 -8.218 -5.265 1.00 90.88 80 LEU A N 1
ATOM 664 C CA . LEU A 1 80 ? 10.769 -7.450 -5.893 1.00 90.88 80 LEU A CA 1
ATOM 665 C C . LEU A 1 80 ? 10.864 -5.936 -5.665 1.00 90.88 80 LEU A C 1
ATOM 667 O O . LEU A 1 80 ? 10.357 -5.174 -6.488 1.00 90.88 80 LEU A O 1
ATOM 671 N N . VAL A 1 81 ? 11.438 -5.496 -4.542 1.00 91.75 81 VAL A N 1
ATOM 672 C CA . VAL A 1 81 ? 11.614 -4.067 -4.232 1.00 91.75 81 VAL A CA 1
ATOM 673 C C . VAL A 1 81 ? 12.998 -3.536 -4.607 1.00 91.75 81 VAL A C 1
ATOM 675 O O . VAL A 1 81 ? 13.273 -2.362 -4.359 1.00 91.75 81 VAL A O 1
ATOM 678 N N . ASP A 1 82 ? 13.865 -4.377 -5.174 1.00 93.38 82 ASP A N 1
ATOM 679 C CA . ASP A 1 82 ? 15.199 -3.982 -5.609 1.00 93.38 82 ASP A CA 1
ATOM 680 C C . ASP A 1 82 ? 15.107 -3.110 -6.868 1.00 93.38 82 ASP A C 1
ATOM 682 O O . ASP A 1 82 ? 14.816 -3.576 -7.971 1.00 93.38 82 ASP A O 1
ATOM 686 N N . VAL A 1 83 ? 15.341 -1.811 -6.688 1.00 91.31 83 VAL A N 1
ATOM 687 C CA . VAL A 1 83 ? 15.312 -0.820 -7.771 1.00 91.31 83 VAL A CA 1
ATOM 688 C C . VAL A 1 83 ? 16.558 -0.870 -8.654 1.00 91.31 83 VAL A C 1
ATOM 690 O O . VAL A 1 83 ? 16.539 -0.299 -9.743 1.00 91.31 83 VAL A O 1
ATOM 693 N N . ASP A 1 84 ? 17.613 -1.551 -8.204 1.00 92.06 84 ASP A N 1
ATOM 694 C CA . ASP A 1 84 ? 18.861 -1.723 -8.943 1.00 92.06 84 ASP A CA 1
ATOM 695 C C . ASP A 1 84 ? 18.838 -2.997 -9.805 1.00 92.06 84 ASP A C 1
ATOM 697 O O . ASP A 1 84 ? 19.778 -3.260 -10.564 1.00 92.06 84 ASP A O 1
ATOM 701 N N . GLN A 1 85 ? 17.759 -3.792 -9.735 1.00 87.06 85 GLN A N 1
ATOM 702 C CA . GLN A 1 85 ? 17.629 -4.999 -10.537 1.00 87.06 85 GLN A CA 1
ATOM 703 C C . GLN A 1 85 ? 17.565 -4.643 -12.035 1.00 87.06 85 GLN A C 1
ATOM 705 O O . GLN A 1 85 ? 16.681 -3.895 -12.468 1.00 87.06 85 GLN A O 1
ATOM 710 N N . PRO A 1 86 ? 18.462 -5.201 -12.872 1.00 84.25 86 PRO A N 1
ATOM 711 C CA . PRO A 1 86 ? 18.458 -4.911 -14.295 1.00 84.25 86 PRO A CA 1
ATOM 712 C C . PRO A 1 86 ? 17.185 -5.464 -14.936 1.00 84.25 86 PRO A C 1
ATOM 714 O O . PRO A 1 86 ? 16.924 -6.669 -14.941 1.00 84.25 86 PRO A O 1
ATOM 717 N N . VAL A 1 87 ? 16.390 -4.570 -15.514 1.00 84.56 87 VAL A N 1
ATOM 718 C CA . VAL A 1 87 ? 15.243 -4.938 -16.348 1.00 84.56 87 VAL A CA 1
ATOM 719 C C . VAL A 1 87 ? 15.789 -5.458 -17.685 1.00 84.56 87 VAL A C 1
ATOM 721 O O . VAL A 1 87 ? 16.798 -4.941 -18.152 1.00 84.56 87 VAL A O 1
ATOM 724 N N . PRO A 1 88 ? 15.203 -6.473 -18.338 1.00 85.69 88 PRO A N 1
ATOM 725 C CA . PRO A 1 88 ? 15.647 -6.872 -19.671 1.00 85.69 88 PRO A CA 1
ATOM 726 C C . PRO A 1 88 ? 15.407 -5.753 -20.703 1.00 85.69 88 PRO A C 1
ATOM 728 O O . PRO A 1 88 ? 14.401 -5.041 -20.609 1.00 85.69 88 PRO A O 1
ATOM 731 N N . PRO A 1 89 ? 16.271 -5.616 -21.728 1.00 88.25 89 PRO A N 1
ATOM 732 C CA . PRO A 1 89 ? 16.055 -4.646 -22.793 1.00 88.25 89 PRO A CA 1
ATOM 733 C C . PRO A 1 89 ? 14.740 -4.937 -23.532 1.00 88.25 89 PRO A C 1
ATOM 735 O O . PRO A 1 89 ? 14.394 -6.111 -23.713 1.00 88.25 89 PRO A O 1
ATOM 738 N N . PRO A 1 90 ? 14.030 -3.906 -24.031 1.00 88.12 90 PRO A N 1
ATOM 739 C CA . PRO A 1 90 ? 12.793 -4.097 -24.780 1.00 88.12 90 PRO A CA 1
ATOM 740 C C . PRO A 1 90 ? 12.952 -5.098 -25.938 1.00 88.12 90 PRO A C 1
ATOM 742 O O . PRO A 1 90 ? 13.826 -4.967 -26.798 1.00 88.12 90 PRO A O 1
ATOM 745 N N . ASP A 1 91 ? 12.086 -6.110 -25.982 1.00 87.44 91 ASP A N 1
ATOM 746 C CA . ASP A 1 91 ? 12.157 -7.231 -26.930 1.00 87.44 91 ASP A CA 1
ATOM 747 C C . ASP A 1 91 ? 11.206 -7.089 -28.135 1.00 87.44 91 ASP A C 1
ATOM 749 O O . ASP A 1 91 ? 11.285 -7.864 -29.101 1.00 87.44 91 ASP A O 1
ATOM 753 N N . ARG A 1 92 ? 10.351 -6.060 -28.117 1.00 89.69 92 ARG A N 1
ATOM 754 C CA . ARG A 1 92 ? 9.375 -5.733 -29.167 1.00 89.69 92 ARG A CA 1
ATOM 755 C C . ARG A 1 92 ? 9.845 -4.570 -30.047 1.00 89.69 92 ARG A C 1
ATOM 757 O O . ARG A 1 92 ? 10.559 -3.683 -29.597 1.00 89.69 92 ARG A O 1
ATOM 764 N N . GLY A 1 93 ? 9.416 -4.574 -31.311 1.00 89.81 93 GLY A N 1
ATOM 765 C CA . GLY A 1 93 ? 9.713 -3.527 -32.297 1.00 89.81 93 GLY A CA 1
ATOM 766 C C . GLY A 1 93 ? 10.665 -3.960 -33.426 1.00 89.81 93 GLY A C 1
ATOM 767 O O . GLY A 1 93 ? 11.091 -5.118 -33.479 1.00 89.81 93 GLY A O 1
ATOM 768 N N . PRO A 1 94 ? 10.984 -3.045 -34.362 1.00 94.44 94 PRO A N 1
ATOM 769 C CA . PRO A 1 94 ? 11.882 -3.302 -35.487 1.00 94.44 94 PRO A CA 1
ATOM 770 C C . PRO A 1 94 ? 13.247 -3.851 -35.052 1.00 94.44 94 PRO A C 1
ATOM 772 O O . PRO A 1 94 ? 13.830 -3.397 -34.068 1.00 94.44 94 PRO A O 1
ATOM 775 N N . TRP A 1 95 ? 13.792 -4.807 -35.810 1.00 91.50 95 TRP A N 1
ATOM 776 C CA . TRP A 1 95 ? 15.058 -5.468 -35.468 1.00 91.50 95 TRP A CA 1
ATOM 777 C C . TRP A 1 95 ? 16.255 -4.517 -35.249 1.00 91.50 95 TRP A C 1
ATOM 779 O O . TRP A 1 95 ? 17.006 -4.791 -34.310 1.00 91.50 95 TRP A O 1
ATOM 789 N N . PRO A 1 96 ? 16.426 -3.393 -35.986 1.00 91.88 96 PRO A N 1
ATOM 790 C CA . PRO A 1 96 ? 17.556 -2.494 -35.750 1.00 91.88 96 PRO A CA 1
ATOM 791 C C . PRO A 1 96 ? 17.445 -1.791 -34.394 1.00 91.88 96 PRO A C 1
ATOM 793 O O . PRO A 1 96 ? 18.431 -1.671 -33.676 1.00 91.88 96 PRO A O 1
ATOM 796 N N . LEU A 1 97 ? 16.228 -1.395 -34.003 1.00 92.50 97 LEU A N 1
ATOM 797 C CA . LEU A 1 97 ? 15.969 -0.761 -32.708 1.00 92.50 97 LEU A CA 1
ATOM 798 C C . LEU A 1 97 ? 16.233 -1.730 -31.556 1.00 92.50 97 LEU A C 1
ATOM 800 O O . LEU A 1 97 ? 16.870 -1.356 -30.578 1.00 92.50 97 LEU A O 1
ATOM 804 N N . ARG A 1 98 ? 15.825 -2.996 -31.695 1.00 91.81 98 ARG A N 1
ATOM 805 C CA . ARG A 1 98 ? 16.119 -4.027 -30.687 1.00 91.81 98 ARG A CA 1
ATOM 806 C C . ARG A 1 98 ? 17.618 -4.289 -30.537 1.00 91.81 98 ARG A C 1
ATOM 808 O O . ARG A 1 98 ? 18.070 -4.531 -29.423 1.00 91.81 98 ARG A O 1
ATOM 815 N N . ALA A 1 99 ? 18.382 -4.247 -31.630 1.00 90.38 99 ALA A N 1
ATOM 816 C CA . ALA A 1 99 ? 19.832 -4.431 -31.589 1.00 90.38 99 ALA A CA 1
ATOM 817 C C . ALA A 1 99 ? 20.538 -3.268 -30.872 1.00 90.38 99 ALA A C 1
ATOM 819 O O . ALA A 1 99 ? 21.382 -3.511 -30.015 1.00 90.38 99 ALA A O 1
ATOM 820 N N . VAL A 1 100 ? 20.149 -2.023 -31.169 1.00 91.69 100 VAL A N 1
ATOM 821 C CA . VAL A 1 100 ? 20.691 -0.827 -30.500 1.00 91.69 100 VAL A CA 1
ATOM 822 C C . VAL A 1 100 ? 20.321 -0.806 -29.018 1.00 91.69 100 VAL A C 1
ATOM 824 O O . VAL A 1 100 ? 21.194 -0.592 -28.185 1.00 91.69 100 VAL A O 1
ATOM 827 N N . LEU A 1 101 ? 19.058 -1.082 -28.676 1.00 91.38 101 LEU A N 1
ATOM 828 C CA . LEU A 1 101 ? 18.615 -1.122 -27.281 1.00 91.38 101 LEU A CA 1
ATOM 829 C C . LEU A 1 101 ? 19.374 -2.187 -26.491 1.00 91.38 101 LEU A C 1
ATOM 831 O O . LEU A 1 101 ? 19.902 -1.874 -25.441 1.00 91.38 101 LEU A O 1
ATOM 835 N N . ARG A 1 102 ? 19.539 -3.406 -27.017 1.00 89.31 102 ARG A N 1
ATOM 836 C CA . ARG A 1 102 ? 20.342 -4.444 -26.343 1.00 89.31 102 ARG A CA 1
ATOM 837 C C . ARG A 1 102 ? 21.804 -4.059 -26.117 1.00 89.31 102 ARG A C 1
ATOM 839 O O . ARG A 1 102 ? 22.414 -4.607 -25.212 1.00 89.31 102 ARG A O 1
ATOM 846 N N . ALA A 1 103 ? 22.376 -3.199 -26.958 1.00 90.50 103 ALA A N 1
ATOM 847 C CA . ALA A 1 103 ? 23.768 -2.777 -26.833 1.00 90.50 103 ALA A CA 1
ATOM 848 C C . ALA A 1 103 ? 23.967 -1.619 -25.838 1.00 90.50 103 ALA A C 1
ATOM 850 O O . ALA A 1 103 ? 25.083 -1.427 -25.366 1.00 90.50 103 ALA A O 1
ATOM 851 N N . LEU A 1 104 ? 22.919 -0.833 -25.566 1.00 90.12 104 LEU A N 1
ATOM 852 C CA . LEU A 1 104 ? 22.976 0.393 -24.756 1.00 90.12 104 LEU A CA 1
ATOM 853 C C . LEU A 1 104 ? 22.222 0.301 -23.419 1.00 90.12 104 LEU A C 1
ATOM 855 O O . LEU A 1 104 ? 22.239 1.270 -22.663 1.00 90.12 104 LEU A O 1
ATOM 859 N N . TRP A 1 105 ? 21.525 -0.808 -23.177 1.00 87.00 105 TRP A N 1
ATOM 860 C CA . TRP A 1 105 ? 20.713 -1.076 -21.992 1.00 87.00 105 TRP A CA 1
ATOM 861 C C . TRP A 1 105 ? 21.528 -1.769 -20.907 1.00 87.00 105 TRP A C 1
ATOM 863 O O . TRP A 1 105 ? 21.412 -1.342 -19.741 1.00 87.00 105 TRP A O 1
#

Sequence (105 aa):
PANYAWVHATGFPVYQHAARYLIRPMTPAQERALYAEWLQVGRILGIHDRDMPQTIEEFWPYWKKMLAEEIEATTVVRELVDVDQPVPPPDRGPWPLRAVLRALW

Radius of gyration: 19.72 Å; chains: 1; bounding box: 42×32×50 Å

pLDDT: mean 93.17, std 4.31, range [63.97, 97.69]

Secondary structure (DSSP, 8-state):
-HHHHHHHHHHHHHHHHHHHHHT-PPPHHHHHHHHHHHHHHHHHTT--GGGS-SSHHHHHHHHHHIIIII----HHHHHHT-TTSPPPPP--S-HHHHHHHHHH-